Protein AF-B1KKD1-F1 (afdb_monomer)

Organism: Shewanella woodyi (strain ATCC 51908 / MS32) (NCBI:txid392500)

Mean predicted aligned error: 11.58 Å

Foldseek 3Di:
DPPPVVVVVVVVVVVVVVVVVVVVPPPDPAWDDDQDLVPDFYKFWDADPLQKMKMKGKGAQPADPVRRVVSRVVVVCVFAVPDKDWPDKDKDWDKDWDWDDDPNDTDIDIGIIIMIITMIHHPVGTDPPVPPDRSHPPHPVVVVVVVVCCVPRPVSD

Structure (mmCIF, N/CA/C/O backbone):
data_AF-B1KKD1-F1
#
_entry.id   AF-B1KKD1-F1
#
loop_
_atom_site.group_PDB
_atom_site.id
_atom_site.type_symbol
_atom_site.label_atom_id
_atom_site.label_alt_id
_atom_site.label_comp_id
_atom_site.label_asym_id
_atom_site.label_entity_id
_atom_site.label_seq_id
_atom_site.pdbx_PDB_ins_code
_atom_site.Cartn_x
_atom_site.Cartn_y
_atom_site.Cartn_z
_atom_site.occupancy
_atom_site.B_iso_or_equiv
_atom_site.auth_seq_id
_atom_site.auth_comp_id
_atom_site.auth_asym_id
_atom_site.auth_atom_id
_atom_site.pdbx_PDB_model_num
ATOM 1 N N . MET A 1 1 ? 47.944 38.192 24.078 1.00 50.44 1 MET A N 1
ATOM 2 C CA . MET A 1 1 ? 47.385 36.818 24.097 1.00 50.44 1 MET A CA 1
ATOM 3 C C . MET A 1 1 ? 45.976 36.787 23.478 1.00 50.44 1 MET A C 1
ATOM 5 O O . MET A 1 1 ? 45.003 36.600 24.189 1.00 50.44 1 MET A O 1
ATOM 9 N N . LEU A 1 2 ? 45.837 36.995 22.160 1.00 49.97 2 LEU A N 1
ATOM 10 C CA . LEU A 1 2 ? 44.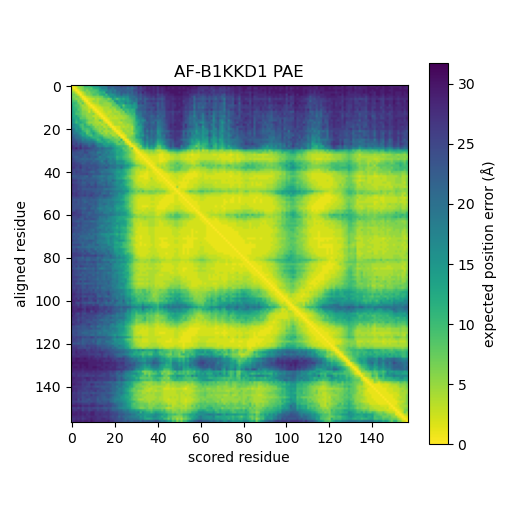526 37.006 21.466 1.00 49.97 2 LEU A CA 1
ATOM 11 C C . LEU A 1 2 ? 44.447 36.047 20.258 1.00 49.97 2 LEU A C 1
ATOM 13 O O . LEU A 1 2 ? 43.368 35.818 19.724 1.00 49.97 2 LEU A O 1
ATOM 17 N N . GLY A 1 3 ? 45.563 35.432 19.850 1.00 48.00 3 GLY A N 1
ATOM 18 C CA . GLY A 1 3 ? 45.624 34.571 18.660 1.00 48.00 3 GLY A CA 1
ATOM 19 C C . GLY A 1 3 ? 45.178 33.117 18.862 1.00 48.00 3 GLY A C 1
ATOM 20 O O . GLY A 1 3 ? 44.937 32.419 17.881 1.00 48.00 3 GLY A O 1
ATOM 21 N N . PHE A 1 4 ? 45.049 32.645 20.108 1.00 47.78 4 PHE A N 1
ATOM 22 C CA . PHE A 1 4 ? 44.758 31.231 20.390 1.00 47.78 4 PHE A CA 1
ATOM 23 C C . PHE A 1 4 ? 43.263 30.884 20.234 1.00 47.78 4 PHE A C 1
ATOM 25 O O . PHE A 1 4 ? 42.931 29.848 19.663 1.00 47.78 4 PHE A O 1
ATOM 32 N N . LYS A 1 5 ? 42.347 31.799 20.600 1.00 56.19 5 LYS A N 1
ATOM 33 C CA . LYS A 1 5 ? 40.885 31.577 20.514 1.00 56.19 5 LYS A CA 1
ATOM 34 C C . LYS A 1 5 ? 40.347 31.450 19.082 1.00 56.19 5 LYS A C 1
ATOM 36 O O . LYS A 1 5 ? 39.358 30.761 18.848 1.00 56.19 5 LYS A O 1
ATOM 41 N N . ALA A 1 6 ? 40.987 32.095 18.106 1.00 55.31 6 ALA A N 1
ATOM 42 C CA . ALA A 1 6 ? 40.489 32.132 16.728 1.00 55.31 6 ALA A CA 1
ATOM 43 C C . ALA A 1 6 ? 40.708 30.816 15.958 1.00 55.31 6 ALA A C 1
ATOM 45 O O . ALA A 1 6 ? 40.006 30.554 14.980 1.00 55.31 6 ALA A O 1
ATOM 46 N N . LYS A 1 7 ? 41.682 29.990 16.367 1.00 55.47 7 LYS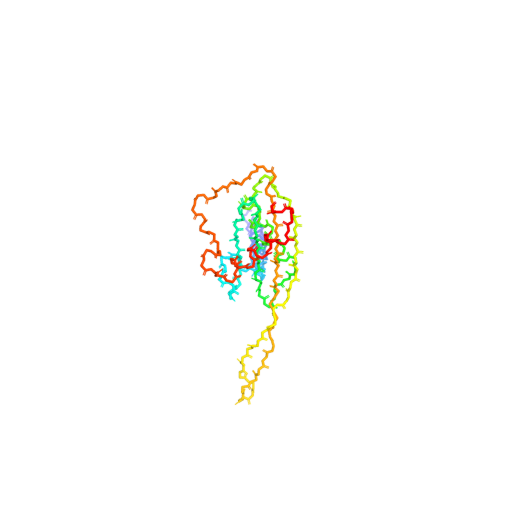 A N 1
ATOM 47 C CA . LYS A 1 7 ? 42.018 28.728 15.687 1.00 55.47 7 LYS A CA 1
ATOM 48 C C . LYS A 1 7 ? 41.102 27.581 16.130 1.00 55.47 7 LYS A C 1
ATOM 50 O O . LYS A 1 7 ? 40.698 26.775 15.294 1.00 55.47 7 LYS A O 1
ATOM 55 N N . GLU A 1 8 ? 40.721 27.554 17.408 1.00 57.59 8 GLU A N 1
ATOM 56 C CA . GLU A 1 8 ? 39.737 26.603 17.947 1.00 57.59 8 GLU A CA 1
ATOM 57 C C . GLU A 1 8 ? 38.322 26.874 17.433 1.00 57.59 8 GLU A C 1
ATOM 59 O O . GLU A 1 8 ? 37.655 25.940 16.991 1.00 57.59 8 GLU A O 1
ATOM 64 N N . MET A 1 9 ? 37.893 28.141 17.365 1.00 57.19 9 MET A N 1
ATOM 65 C CA . MET A 1 9 ? 36.576 28.487 16.808 1.00 57.19 9 MET A CA 1
ATOM 66 C C . MET A 1 9 ? 36.426 28.066 15.339 1.00 57.19 9 MET A C 1
ATOM 68 O O . MET A 1 9 ? 35.380 27.550 14.955 1.00 57.19 9 MET A O 1
ATOM 72 N N . ARG A 1 10 ? 37.479 28.198 14.519 1.00 58.75 10 ARG A N 1
ATOM 73 C CA . ARG A 1 10 ? 37.448 27.733 13.120 1.00 58.75 10 ARG A CA 1
ATOM 74 C C . ARG A 1 10 ? 37.347 26.215 13.007 1.00 58.75 10 ARG A C 1
ATOM 76 O O . ARG A 1 10 ? 36.666 25.740 12.107 1.00 58.75 10 ARG A O 1
ATOM 83 N N . ARG A 1 11 ? 37.985 25.453 13.907 1.00 60.88 11 ARG A N 1
ATOM 84 C CA . ARG A 1 11 ? 37.844 23.987 13.946 1.00 60.88 11 ARG A CA 1
ATOM 85 C C . ARG A 1 11 ? 36.429 23.572 14.336 1.00 60.88 11 ARG A C 1
ATOM 87 O O . ARG A 1 11 ? 35.889 22.677 13.696 1.00 60.88 11 ARG A O 1
ATOM 94 N N . LEU A 1 12 ? 35.824 24.245 15.317 1.00 58.59 12 LEU A N 1
ATOM 95 C CA . LEU A 1 12 ? 34.454 23.957 15.745 1.00 58.59 12 LEU A CA 1
ATOM 96 C C . LEU A 1 12 ? 33.451 24.217 14.613 1.00 58.59 12 LEU A C 1
ATOM 98 O O . LEU A 1 12 ? 32.661 23.337 14.288 1.00 58.59 12 LEU A O 1
ATOM 102 N N . PHE A 1 13 ? 33.552 25.374 13.948 1.00 59.81 13 PHE A N 1
ATOM 103 C CA . PHE A 1 13 ? 32.726 25.683 12.778 1.00 59.81 13 PHE A CA 1
ATOM 104 C C . PHE A 1 13 ? 32.919 24.649 11.666 1.00 59.81 13 PHE A C 1
ATOM 106 O O . PHE A 1 13 ? 31.942 24.142 11.140 1.00 59.81 13 PHE A O 1
ATOM 113 N N . TYR A 1 14 ? 34.156 24.259 11.347 1.00 63.59 14 TYR A N 1
ATOM 114 C CA . TYR A 1 14 ? 34.412 23.295 10.273 1.00 63.59 14 TYR A CA 1
ATOM 115 C C . TYR A 1 14 ? 33.843 21.897 10.566 1.00 63.59 14 TYR A C 1
ATOM 117 O O . TYR A 1 14 ? 33.350 21.233 9.656 1.00 63.59 14 TYR A O 1
ATOM 125 N N . VAL A 1 15 ? 33.892 21.446 11.825 1.00 65.44 15 VAL A N 1
ATOM 126 C CA . VAL A 1 15 ? 33.310 20.161 12.247 1.00 65.44 15 VAL A CA 1
ATOM 127 C C . VAL A 1 15 ? 31.783 20.216 12.206 1.00 65.44 15 VAL A C 1
ATOM 129 O O . VAL A 1 15 ? 31.167 19.312 11.648 1.00 65.44 15 VAL A O 1
ATOM 132 N N . VAL A 1 16 ? 31.177 21.294 12.712 1.00 69.88 16 VAL A N 1
ATOM 133 C CA . VAL A 1 16 ? 29.718 21.490 12.694 1.00 69.88 16 VAL A CA 1
ATOM 134 C C . VAL A 1 16 ? 29.196 21.592 11.258 1.00 69.88 16 VAL A C 1
ATOM 136 O O . VAL A 1 16 ? 28.225 20.922 10.913 1.00 69.88 16 VAL A O 1
ATOM 139 N N . THR A 1 17 ? 29.879 22.336 10.382 1.00 63.94 17 THR A N 1
ATOM 140 C CA . THR A 1 17 ? 29.498 22.458 8.967 1.00 63.94 17 THR A CA 1
ATOM 141 C C . THR A 1 17 ? 29.645 21.129 8.221 1.00 63.94 17 THR A C 1
ATOM 143 O O . THR A 1 17 ? 28.795 20.803 7.397 1.00 63.94 17 THR A O 1
ATOM 146 N N . LYS A 1 18 ? 30.671 20.316 8.521 1.00 67.00 18 LYS A N 1
ATOM 147 C CA . LYS A 1 18 ? 30.814 18.974 7.926 1.00 67.00 18 LYS A CA 1
ATOM 148 C C . LYS A 1 18 ? 29.751 17.986 8.413 1.00 67.00 18 LYS A C 1
ATOM 150 O O . LYS A 1 18 ? 29.265 17.203 7.603 1.00 67.00 18 LYS A O 1
ATOM 155 N N . LEU A 1 19 ? 29.364 18.040 9.689 1.00 63.28 19 LEU A N 1
ATOM 156 C CA . LEU A 1 19 ? 28.270 17.225 10.231 1.00 63.28 19 LEU A CA 1
ATOM 157 C C . LEU A 1 19 ? 26.919 17.598 9.604 1.00 63.28 19 LEU A C 1
ATOM 159 O O . LEU A 1 19 ? 26.159 16.713 9.219 1.00 63.28 19 LEU A O 1
ATOM 163 N N . ALA A 1 20 ? 26.654 18.895 9.430 1.00 63.31 20 ALA A N 1
ATOM 164 C CA . ALA A 1 20 ? 25.440 19.378 8.775 1.00 63.31 20 ALA A CA 1
ATOM 165 C C . ALA A 1 20 ? 25.363 18.956 7.294 1.00 63.31 20 ALA A C 1
ATOM 167 O O . ALA A 1 20 ? 24.300 18.560 6.819 1.00 63.31 20 ALA A O 1
ATOM 168 N N . LEU A 1 21 ? 26.492 18.974 6.573 1.00 62.91 21 LEU A N 1
ATOM 169 C CA . LEU A 1 21 ? 26.549 18.555 5.168 1.00 62.91 21 LEU A CA 1
ATOM 170 C C . LEU A 1 21 ? 26.324 17.041 4.993 1.00 62.91 21 LEU A C 1
ATOM 172 O O . LEU A 1 21 ? 25.716 16.622 4.014 1.00 62.91 21 LEU A O 1
ATOM 176 N N . PHE A 1 22 ? 26.787 16.220 5.943 1.00 62.53 22 PHE A N 1
ATOM 177 C CA . PHE A 1 22 ? 26.606 14.764 5.905 1.00 62.53 22 PHE A CA 1
ATOM 178 C C . PHE A 1 22 ? 25.154 14.352 6.203 1.00 62.53 22 PHE A C 1
ATOM 180 O O . PHE A 1 22 ? 24.640 13.420 5.591 1.00 62.53 22 PHE A O 1
ATOM 187 N N . ALA A 1 23 ? 24.462 15.089 7.080 1.00 61.38 23 ALA A N 1
ATOM 188 C CA . ALA A 1 23 ? 23.043 14.872 7.368 1.00 61.38 23 ALA A CA 1
ATOM 189 C C . ALA A 1 23 ? 22.128 15.229 6.179 1.00 61.38 23 ALA A C 1
ATOM 191 O O . ALA A 1 23 ? 21.098 14.590 5.979 1.00 61.38 23 ALA A O 1
ATOM 192 N N . ALA A 1 24 ? 22.518 16.206 5.352 1.00 60.50 24 ALA A N 1
ATOM 193 C CA . ALA A 1 24 ? 21.747 16.631 4.181 1.00 60.50 24 ALA A CA 1
ATOM 194 C C . ALA A 1 24 ? 21.802 15.645 2.993 1.00 60.50 24 ALA A C 1
ATOM 196 O O . ALA A 1 24 ? 20.981 15.739 2.085 1.00 60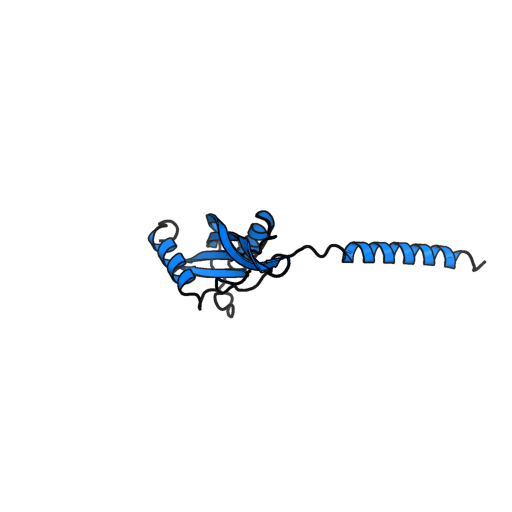.50 24 ALA A O 1
ATOM 197 N N . LEU A 1 25 ? 22.744 14.693 2.992 1.00 57.38 25 LEU A N 1
ATOM 198 C CA . LEU A 1 25 ? 22.923 13.704 1.919 1.00 57.38 25 LEU A CA 1
ATOM 199 C C . LEU A 1 25 ? 22.134 12.399 2.143 1.00 57.38 25 LEU A C 1
ATOM 201 O O . LEU A 1 25 ? 22.224 11.482 1.331 1.00 57.38 25 LEU A O 1
ATOM 205 N N . LEU A 1 26 ? 21.339 12.313 3.215 1.00 54.06 26 LEU A N 1
ATOM 206 C CA . LEU A 1 26 ? 20.471 11.169 3.526 1.00 54.06 26 LEU A CA 1
ATOM 207 C C . LEU A 1 26 ? 19.058 11.304 2.932 1.00 54.06 26 LEU A C 1
ATOM 209 O O . LEU A 1 26 ? 18.102 10.743 3.468 1.00 54.06 26 LEU A O 1
ATOM 213 N N . THR A 1 27 ? 18.886 12.040 1.831 1.00 56.38 27 THR A N 1
ATOM 214 C CA . THR A 1 27 ? 17.603 12.078 1.122 1.00 56.38 27 THR A CA 1
ATOM 215 C C . THR A 1 27 ? 17.374 10.732 0.429 1.00 56.38 27 THR A C 1
ATOM 217 O O . THR A 1 27 ? 17.814 10.477 -0.690 1.00 56.38 27 THR A O 1
ATOM 220 N N . GLY A 1 28 ? 16.728 9.817 1.155 1.00 55.44 28 GLY A N 1
ATOM 221 C CA . GLY A 1 28 ? 16.361 8.494 0.664 1.00 55.44 28 GLY A CA 1
ATOM 222 C C . GLY A 1 28 ? 15.510 8.583 -0.602 1.00 55.44 28 GLY A C 1
ATOM 223 O O . GLY A 1 28 ? 14.706 9.502 -0.756 1.00 55.44 28 GLY A O 1
ATOM 224 N N . CYS A 1 29 ? 15.679 7.614 -1.506 1.00 59.97 29 CYS A N 1
ATOM 225 C CA . CYS A 1 29 ? 14.729 7.359 -2.589 1.00 59.97 29 CYS A CA 1
ATOM 226 C C . CYS A 1 29 ? 13.360 7.069 -1.960 1.00 59.97 29 CYS A C 1
ATOM 228 O O . CYS A 1 29 ? 13.087 5.935 -1.569 1.00 59.97 29 CYS A O 1
ATOM 230 N N . SER A 1 30 ? 12.539 8.102 -1.780 1.00 64.69 30 SER A N 1
ATOM 231 C CA . SER A 1 30 ? 11.258 7.969 -1.103 1.00 64.69 30 SER A CA 1
ATOM 232 C C . SER A 1 30 ? 10.213 7.420 -2.064 1.00 64.69 30 SER A C 1
ATOM 234 O O . SER A 1 30 ? 10.178 7.734 -3.255 1.00 64.69 30 SER A O 1
ATOM 236 N N . VAL A 1 31 ? 9.355 6.559 -1.531 1.00 79.25 31 VAL A N 1
ATOM 237 C CA . VAL A 1 31 ? 8.124 6.163 -2.203 1.00 79.25 31 VAL A CA 1
ATOM 238 C C . VAL A 1 31 ? 7.165 7.354 -2.108 1.00 79.25 31 VAL A C 1
ATOM 240 O O . VAL A 1 31 ? 6.998 7.924 -1.029 1.00 79.25 31 VAL A O 1
ATOM 243 N N . ALA A 1 32 ? 6.571 7.772 -3.227 1.00 85.12 32 ALA A N 1
ATOM 244 C CA . ALA A 1 32 ? 5.747 8.978 -3.271 1.00 85.12 32 ALA A CA 1
ATOM 245 C C . ALA A 1 32 ? 4.463 8.809 -2.451 1.00 85.12 32 ALA A C 1
ATOM 247 O O . ALA A 1 32 ? 3.584 8.043 -2.845 1.00 85.12 32 ALA A O 1
ATOM 248 N N . TYR A 1 33 ? 4.349 9.528 -1.332 1.00 89.44 33 TYR A N 1
ATOM 249 C CA . TYR A 1 33 ? 3.172 9.506 -0.463 1.00 89.44 33 TYR A CA 1
ATOM 250 C C . TYR A 1 33 ? 2.093 10.462 -0.980 1.00 89.44 33 TYR A C 1
ATOM 252 O O . TYR A 1 33 ? 2.044 11.632 -0.605 1.00 89.44 33 TYR A O 1
ATOM 260 N N . GLN A 1 34 ? 1.251 9.970 -1.886 1.00 89.50 34 GLN A N 1
ATOM 261 C CA . GLN A 1 34 ? 0.201 10.752 -2.542 1.00 89.50 34 GLN A CA 1
ATOM 262 C C . GLN A 1 34 ? -1.000 9.866 -2.910 1.00 89.50 34 GLN A C 1
ATOM 264 O O . GLN A 1 34 ? -0.818 8.657 -3.063 1.00 89.50 34 GLN A O 1
ATOM 269 N N . PRO A 1 35 ? -2.202 10.436 -3.105 1.00 89.00 35 PRO A N 1
ATOM 270 C CA . PRO A 1 35 ? -3.324 9.715 -3.697 1.00 89.00 35 PRO A CA 1
ATOM 271 C C . PRO A 1 35 ? -2.984 9.190 -5.099 1.00 89.00 35 PRO A C 1
ATOM 273 O O . PRO A 1 35 ? -2.392 9.899 -5.917 1.00 89.00 35 PRO A O 1
ATOM 276 N N . SER A 1 36 ? -3.392 7.960 -5.392 1.00 86.19 36 SER A N 1
ATOM 277 C CA . SER A 1 36 ? -3.259 7.323 -6.699 1.00 86.19 36 SER A CA 1
ATOM 278 C C . SER A 1 36 ? -4.618 7.155 -7.376 1.00 86.19 36 SER A C 1
ATOM 280 O O . SER A 1 36 ? -5.642 6.937 -6.741 1.00 86.19 36 SER A O 1
ATOM 282 N N . ASN A 1 37 ? -4.612 7.193 -8.704 1.00 78.06 37 ASN A N 1
ATOM 283 C CA . ASN A 1 37 ? -5.750 6.845 -9.554 1.00 78.06 37 ASN A CA 1
ATOM 284 C C . ASN A 1 37 ? -5.621 5.434 -10.167 1.00 78.06 37 ASN A C 1
ATOM 286 O O . ASN A 1 37 ? -6.116 5.189 -11.266 1.00 78.06 37 ASN A O 1
ATOM 290 N N . GLY A 1 38 ? -4.824 4.559 -9.547 1.00 70.31 38 GLY A N 1
ATOM 291 C CA . GLY A 1 38 ? -4.615 3.172 -9.970 1.00 70.31 38 GLY A CA 1
ATOM 292 C C . GLY A 1 38 ? -3.590 3.012 -11.097 1.00 70.31 38 GLY A C 1
ATOM 293 O O . GLY A 1 38 ? -3.165 1.893 -11.402 1.00 70.31 38 GLY A O 1
ATOM 294 N N . VAL A 1 39 ? -3.153 4.118 -11.708 1.00 74.44 39 VAL A N 1
ATOM 295 C CA . VAL A 1 39 ? -2.103 4.146 -12.742 1.00 74.44 39 VAL A CA 1
ATOM 296 C C . VAL A 1 39 ? -0.806 4.736 -12.197 1.00 74.44 39 VAL A C 1
ATOM 298 O O . VAL A 1 39 ? 0.273 4.241 -12.516 1.00 74.44 39 VAL A O 1
ATOM 301 N N . LYS A 1 40 ? -0.899 5.788 -11.379 1.00 83.94 40 LYS A N 1
ATOM 302 C CA . LYS A 1 40 ? 0.264 6.445 -10.769 1.00 83.94 40 LYS A CA 1
ATOM 303 C C . LYS A 1 40 ? 0.668 5.770 -9.457 1.00 83.94 40 LYS A C 1
ATOM 305 O O . LYS A 1 40 ? -0.144 5.111 -8.813 1.00 83.94 40 LYS A O 1
ATOM 310 N N . GLU A 1 41 ? 1.919 5.958 -9.053 1.00 89.00 41 GLU A N 1
ATOM 311 C CA . GLU A 1 41 ? 2.375 5.580 -7.712 1.00 89.00 41 GLU A CA 1
ATOM 312 C C . GLU A 1 41 ? 1.613 6.366 -6.633 1.00 89.00 41 GLU A C 1
ATOM 314 O O . GLU A 1 41 ? 1.298 7.545 -6.828 1.00 89.00 41 GLU A O 1
ATOM 319 N N . GLY A 1 42 ? 1.312 5.715 -5.511 1.00 91.19 42 GLY A N 1
ATOM 320 C CA . GLY A 1 42 ? 0.548 6.298 -4.410 1.00 91.19 42 GLY A CA 1
ATOM 321 C C . GLY A 1 42 ? -0.465 5.337 -3.788 1.00 91.19 42 GLY A C 1
ATOM 322 O O . GLY A 1 42 ? -0.501 4.152 -4.124 1.00 91.19 42 GLY A O 1
ATOM 323 N N . TYR A 1 43 ? -1.300 5.859 -2.891 1.00 91.94 43 TYR A N 1
ATOM 324 C CA . TYR A 1 43 ? -2.307 5.093 -2.158 1.00 91.94 43 TYR A CA 1
ATOM 325 C C . TYR A 1 43 ? -3.723 5.259 -2.721 1.00 91.94 43 TYR A C 1
ATOM 327 O O . TYR A 1 43 ? -4.082 6.304 -3.259 1.00 91.94 43 TYR A O 1
ATOM 335 N N . GLN A 1 44 ? -4.539 4.226 -2.546 1.00 91.94 44 GLN A N 1
ATOM 336 C CA . GLN A 1 44 ? -5.974 4.201 -2.810 1.00 91.94 44 GLN A CA 1
ATOM 337 C C . GLN A 1 44 ? -6.667 3.574 -1.615 1.00 91.94 44 GLN A C 1
ATOM 339 O O . GLN A 1 44 ? -6.282 2.484 -1.201 1.00 91.94 44 GLN A O 1
ATOM 344 N N . ASP A 1 45 ? -7.680 4.236 -1.074 1.00 91.75 45 ASP A N 1
ATOM 345 C CA . ASP A 1 45 ? -8.451 3.729 0.051 1.00 91.75 45 ASP A CA 1
ATOM 346 C C . ASP A 1 45 ? -9.951 3.887 -0.154 1.00 91.75 45 ASP A C 1
ATOM 348 O O . ASP A 1 45 ? -10.411 4.821 -0.811 1.00 91.75 45 ASP A O 1
ATOM 352 N N . PHE A 1 46 ? -10.713 2.943 0.392 1.00 88.75 46 PHE A N 1
ATOM 353 C CA . PHE A 1 46 ? -12.169 2.939 0.346 1.00 88.75 46 PHE A CA 1
ATOM 354 C C . PHE A 1 46 ? -12.735 2.311 1.618 1.00 88.75 46 PHE A C 1
ATOM 356 O O . PHE A 1 46 ? -12.287 1.245 2.048 1.00 88.75 46 PHE A O 1
ATOM 363 N N . MET A 1 47 ? -13.730 2.969 2.212 1.00 87.56 47 MET A N 1
ATOM 364 C CA . MET A 1 47 ? -14.450 2.440 3.368 1.00 87.56 47 MET A CA 1
ATOM 365 C C . MET A 1 47 ? -15.586 1.532 2.901 1.00 87.56 47 MET A C 1
ATOM 367 O O . MET A 1 47 ? -16.446 1.947 2.127 1.00 87.56 47 MET A O 1
ATOM 371 N N . LEU A 1 48 ? -15.600 0.301 3.400 1.00 85.62 48 LEU A N 1
ATOM 372 C CA . LEU A 1 48 ? -16.675 -0.653 3.172 1.00 85.62 48 LEU A CA 1
ATOM 373 C C . LEU A 1 48 ? -17.862 -0.375 4.109 1.00 85.62 48 LEU A C 1
ATOM 375 O O . LEU A 1 48 ? -17.656 0.113 5.224 1.00 85.62 48 LEU A O 1
ATOM 379 N N . PRO A 1 49 ? -19.095 -0.759 3.725 1.00 81.44 49 PRO A N 1
ATOM 380 C CA . PRO A 1 49 ? -20.284 -0.587 4.568 1.00 81.44 49 PRO A CA 1
ATOM 381 C C . PRO A 1 49 ? -20.183 -1.231 5.961 1.00 81.44 49 PRO A C 1
ATOM 383 O O . PRO A 1 49 ? -20.814 -0.769 6.904 1.00 81.44 49 PRO A O 1
ATOM 386 N N . SER A 1 50 ? -19.373 -2.280 6.106 1.00 81.50 50 SER A N 1
ATOM 387 C CA . SER A 1 50 ? -19.114 -2.985 7.368 1.00 81.50 50 SER A CA 1
ATOM 388 C C . SER A 1 50 ? -18.181 -2.248 8.338 1.00 81.50 50 SER A C 1
ATOM 390 O O . SER A 1 50 ? -17.952 -2.718 9.454 1.00 81.50 50 SER A O 1
ATOM 392 N N . GLY A 1 51 ? -17.599 -1.120 7.919 1.00 83.69 51 GLY A N 1
ATOM 393 C CA . GLY A 1 51 ? -16.597 -0.377 8.684 1.00 83.69 51 GLY A CA 1
ATOM 394 C C . GLY A 1 51 ? -15.162 -0.895 8.527 1.00 83.69 51 GLY A C 1
ATOM 395 O O . GLY A 1 51 ? -14.259 -0.396 9.197 1.00 83.69 51 GLY A O 1
ATOM 396 N N . CYS A 1 52 ? -14.921 -1.877 7.654 1.00 89.75 52 CYS A N 1
ATOM 397 C CA . CYS A 1 52 ? -13.569 -2.199 7.198 1.00 89.75 52 CYS A CA 1
ATOM 398 C C . CYS A 1 52 ? -13.086 -1.191 6.150 1.00 89.75 52 CYS A C 1
ATOM 400 O O . CYS A 1 52 ? -13.880 -0.613 5.410 1.00 89.75 52 CYS A O 1
ATOM 402 N N . ILE A 1 53 ? -11.772 -1.022 6.041 1.00 91.00 53 ILE A N 1
ATOM 403 C CA . ILE A 1 53 ? -11.147 -0.137 5.059 1.00 91.00 53 ILE A CA 1
ATOM 404 C C . ILE A 1 53 ? -10.250 -0.973 4.157 1.00 91.00 53 ILE A C 1
ATOM 406 O O . ILE A 1 53 ? -9.384 -1.712 4.629 1.00 91.00 53 ILE A O 1
ATOM 410 N N . VAL A 1 54 ? -10.466 -0.852 2.850 1.00 92.19 54 VAL A N 1
ATOM 411 C CA . VAL A 1 54 ? -9.582 -1.408 1.825 1.00 92.19 54 VAL A CA 1
ATOM 412 C C . VAL A 1 54 ? -8.551 -0.347 1.488 1.00 92.19 54 VAL A C 1
ATOM 414 O O . VAL A 1 54 ? -8.919 0.782 1.180 1.00 92.19 54 VAL A O 1
ATOM 417 N N . LEU A 1 55 ? -7.271 -0.704 1.525 1.00 93.12 55 LEU A N 1
ATOM 418 C CA . LEU A 1 55 ? -6.159 0.187 1.210 1.00 93.12 55 LEU A CA 1
ATOM 419 C C . LEU A 1 55 ? -5.164 -0.527 0.305 1.00 93.12 55 LEU A C 1
ATOM 421 O O . LEU A 1 55 ? -4.649 -1.594 0.636 1.00 93.12 55 LEU A O 1
ATOM 425 N N . THR A 1 56 ? -4.853 0.094 -0.824 1.00 92.56 56 THR A N 1
ATOM 426 C CA . THR A 1 56 ? -3.806 -0.349 -1.741 1.00 92.56 56 THR A CA 1
ATOM 427 C C . THR A 1 56 ? -2.770 0.736 -1.928 1.00 92.56 56 THR A C 1
ATOM 429 O O . THR A 1 56 ? -3.091 1.918 -1.972 1.00 92.56 56 THR A O 1
ATOM 432 N N . TYR A 1 57 ? -1.518 0.323 -2.063 1.00 92.56 57 TYR A N 1
ATOM 433 C CA . TYR A 1 57 ? -0.401 1.188 -2.369 1.00 92.56 57 TYR A CA 1
ATOM 434 C C . TYR A 1 57 ? 0.336 0.679 -3.604 1.00 92.56 57 TYR A C 1
ATOM 436 O O . TYR A 1 57 ? 0.798 -0.462 -3.634 1.00 92.56 57 TYR A O 1
ATOM 444 N N . VAL A 1 58 ? 0.477 1.539 -4.610 1.00 91.25 58 VAL A N 1
ATOM 445 C CA . VAL A 1 58 ? 1.247 1.286 -5.830 1.00 91.25 58 VAL A CA 1
ATOM 446 C C . VAL A 1 58 ? 2.607 1.962 -5.684 1.00 91.25 58 VAL A C 1
ATOM 448 O O . VAL A 1 58 ? 2.688 3.184 -5.571 1.00 91.25 58 VAL A O 1
ATOM 451 N N . GLY A 1 59 ? 3.681 1.175 -5.647 1.00 89.81 59 GLY A N 1
ATOM 452 C CA . GLY A 1 59 ? 5.046 1.698 -5.602 1.00 89.81 59 GLY A CA 1
ATOM 453 C C . GLY A 1 59 ? 5.563 2.117 -6.981 1.00 89.81 59 GLY A C 1
ATOM 454 O O . GLY A 1 59 ? 4.840 2.106 -7.974 1.00 89.81 59 GLY A O 1
ATOM 455 N N . ASN A 1 60 ? 6.855 2.423 -7.056 1.00 86.56 60 ASN A N 1
ATOM 456 C CA . ASN A 1 60 ? 7.594 2.512 -8.319 1.00 86.56 60 ASN A CA 1
ATOM 457 C C . ASN A 1 60 ? 8.534 1.317 -8.490 1.00 86.56 60 ASN A C 1
ATOM 459 O O . ASN A 1 60 ? 8.709 0.512 -7.578 1.00 86.56 60 ASN A O 1
ATOM 463 N N . GLY A 1 61 ? 9.190 1.222 -9.650 1.00 81.62 61 GLY A N 1
ATOM 464 C CA . GLY A 1 61 ? 10.118 0.127 -9.965 1.00 81.62 61 GLY A CA 1
ATOM 465 C C . GLY A 1 61 ? 11.368 0.035 -9.076 1.00 81.62 61 GLY A C 1
ATOM 466 O O . GLY A 1 61 ? 12.188 -0.850 -9.291 1.00 81.62 61 GLY A O 1
ATOM 467 N N . ARG A 1 62 ? 11.545 0.937 -8.100 1.00 83.06 62 ARG A N 1
ATOM 468 C CA . ARG A 1 62 ? 12.635 0.912 -7.108 1.00 83.06 62 ARG A CA 1
ATOM 469 C C . ARG A 1 62 ? 12.140 0.707 -5.677 1.00 83.06 62 ARG A C 1
ATOM 471 O O . ARG A 1 62 ? 12.956 0.606 -4.764 1.00 83.06 62 ARG A O 1
ATOM 478 N N . ALA A 1 63 ? 10.829 0.685 -5.465 1.00 85.94 63 ALA A N 1
ATOM 479 C CA . ALA A 1 63 ? 10.254 0.622 -4.137 1.00 85.94 63 ALA A CA 1
ATOM 480 C C . ALA A 1 63 ? 10.447 -0.780 -3.535 1.00 85.94 63 ALA A C 1
ATOM 482 O O . ALA A 1 63 ? 10.189 -1.796 -4.181 1.00 85.94 63 ALA A O 1
ATOM 483 N N . THR A 1 64 ? 10.919 -0.841 -2.291 1.00 88.25 64 THR A N 1
ATOM 484 C CA . THR A 1 64 ? 11.121 -2.104 -1.572 1.00 88.25 64 THR A CA 1
ATOM 485 C C . THR A 1 64 ? 9.845 -2.524 -0.848 1.00 88.25 64 THR A C 1
ATOM 487 O O . THR A 1 64 ? 9.017 -1.690 -0.486 1.00 88.25 64 THR A O 1
ATOM 490 N N . ALA A 1 65 ? 9.700 -3.819 -0.560 1.00 87.50 65 ALA A N 1
ATOM 491 C CA . ALA A 1 65 ? 8.548 -4.321 0.192 1.00 87.50 65 ALA A CA 1
ATOM 492 C C . ALA A 1 65 ? 8.397 -3.656 1.575 1.00 87.50 65 ALA A C 1
ATOM 494 O O . ALA A 1 65 ? 7.276 -3.404 2.009 1.00 87.50 65 ALA A O 1
ATOM 495 N N . SER A 1 66 ? 9.512 -3.347 2.248 1.00 90.31 66 SER A N 1
ATOM 496 C CA . SER A 1 66 ? 9.500 -2.632 3.529 1.00 90.31 66 SER A CA 1
ATOM 497 C C . SER A 1 66 ? 9.015 -1.194 3.375 1.00 90.31 66 SER A C 1
ATOM 499 O O . SER A 1 66 ? 8.183 -0.757 4.163 1.00 90.31 66 SER A O 1
ATOM 501 N N . ALA A 1 67 ? 9.464 -0.488 2.333 1.00 90.06 67 ALA A N 1
ATOM 502 C CA . ALA A 1 67 ? 9.037 0.880 2.077 1.00 90.06 67 ALA A CA 1
ATOM 503 C C . ALA A 1 67 ? 7.541 0.949 1.746 1.00 90.06 67 ALA A C 1
ATOM 505 O O . ALA A 1 67 ? 6.856 1.824 2.264 1.00 90.06 67 ALA A O 1
ATOM 506 N N . LEU A 1 68 ? 7.015 0.003 0.949 1.00 91.44 68 LEU A N 1
ATOM 507 C CA . LEU A 1 68 ? 5.570 -0.106 0.696 1.00 91.44 68 LEU A CA 1
ATOM 508 C C . LEU A 1 68 ? 4.788 -0.375 1.984 1.00 91.44 68 LEU A C 1
ATOM 510 O O . LEU A 1 68 ? 3.730 0.210 2.192 1.00 91.44 68 LEU A O 1
ATOM 514 N N . GLN A 1 69 ? 5.295 -1.262 2.840 1.00 94.12 69 GLN A N 1
ATOM 515 C CA . GLN A 1 69 ? 4.641 -1.574 4.104 1.00 94.12 69 GLN A CA 1
ATOM 516 C C . GLN A 1 69 ? 4.601 -0.363 5.037 1.00 94.12 69 GLN A C 1
ATOM 518 O O . GLN A 1 69 ? 3.569 -0.121 5.652 1.00 94.12 69 GLN A O 1
ATOM 523 N N . GLU A 1 70 ? 5.676 0.417 5.108 1.00 93.31 70 GLU A N 1
ATOM 524 C CA . GLU A 1 70 ? 5.745 1.622 5.937 1.00 93.31 70 GLU A CA 1
ATOM 525 C C . GLU A 1 70 ? 4.711 2.672 5.508 1.00 93.31 70 GLU A C 1
ATOM 527 O O . GLU A 1 70 ? 3.940 3.158 6.333 1.00 93.31 70 GLU A O 1
ATOM 532 N N . VAL A 1 71 ? 4.635 2.988 4.211 1.00 92.94 71 VAL A N 1
ATOM 533 C CA . VAL A 1 71 ? 3.661 3.968 3.698 1.00 92.94 71 VAL A CA 1
ATOM 534 C C . VAL A 1 71 ? 2.220 3.461 3.781 1.00 92.94 71 VAL A C 1
ATOM 536 O O . VAL A 1 71 ? 1.312 4.248 4.045 1.00 92.94 71 VAL A O 1
ATOM 539 N N . TRP A 1 72 ? 2.000 2.154 3.618 1.00 94.50 72 TRP A N 1
ATOM 540 C CA . TRP A 1 72 ? 0.689 1.535 3.819 1.00 94.50 72 TRP A CA 1
ATOM 541 C C . TRP A 1 72 ? 0.261 1.624 5.286 1.00 94.50 72 TRP A C 1
ATOM 543 O O . TRP A 1 72 ? -0.842 2.075 5.579 1.00 94.50 72 TRP A O 1
ATOM 553 N N . GLN A 1 73 ? 1.152 1.280 6.221 1.00 94.88 73 GLN A N 1
ATOM 554 C CA . GLN A 1 73 ? 0.881 1.375 7.657 1.00 94.88 73 GLN A CA 1
ATOM 555 C C . GLN A 1 73 ? 0.646 2.818 8.082 1.00 94.88 73 GLN A C 1
ATOM 557 O O . GLN A 1 73 ? -0.292 3.080 8.825 1.00 94.88 73 GLN A O 1
ATOM 562 N N . ARG A 1 74 ? 1.439 3.765 7.569 1.00 93.38 74 ARG A N 1
ATOM 563 C CA . ARG A 1 74 ? 1.226 5.194 7.805 1.00 93.38 74 ARG A CA 1
ATOM 564 C C . ARG A 1 74 ? -0.189 5.612 7.413 1.00 93.38 74 ARG A C 1
ATOM 566 O O . ARG A 1 74 ? -0.865 6.253 8.212 1.00 93.38 74 ARG A O 1
ATOM 573 N N . ARG A 1 75 ? -0.650 5.214 6.224 1.00 93.44 75 ARG A N 1
ATOM 574 C CA . ARG A 1 75 ? -2.000 5.550 5.763 1.00 93.44 75 ARG A CA 1
ATOM 575 C C . ARG A 1 75 ? -3.085 4.859 6.593 1.00 93.44 75 ARG A C 1
ATOM 577 O O . ARG A 1 75 ? -4.089 5.487 6.903 1.00 93.44 75 ARG A O 1
ATOM 584 N N . ALA A 1 76 ? -2.881 3.609 7.001 1.00 92.94 76 ALA A N 1
ATOM 585 C CA . ALA A 1 76 ? -3.803 2.913 7.900 1.00 92.94 76 ALA A CA 1
ATOM 586 C C . ALA A 1 76 ? -3.886 3.578 9.289 1.00 92.94 76 ALA A C 1
ATOM 588 O O . ALA A 1 76 ? -4.975 3.716 9.841 1.00 92.94 76 ALA A O 1
ATOM 589 N N . THR A 1 77 ? -2.766 4.069 9.826 1.00 92.69 77 THR A N 1
ATOM 590 C CA . THR A 1 77 ? -2.732 4.838 11.081 1.00 92.69 77 THR A CA 1
ATOM 591 C C . THR A 1 77 ? -3.445 6.181 10.954 1.00 92.69 77 THR A C 1
ATOM 593 O O . THR A 1 77 ? -4.082 6.611 11.907 1.00 92.69 77 THR A O 1
ATOM 596 N N . GLU A 1 78 ? -3.377 6.843 9.794 1.00 91.25 78 GLU A N 1
ATOM 597 C CA . GLU A 1 78 ? -4.156 8.067 9.556 1.00 91.25 78 GLU A CA 1
ATOM 598 C C . GLU A 1 78 ? -5.664 7.799 9.672 1.00 91.25 78 GLU A C 1
ATOM 600 O O . GLU A 1 78 ? -6.379 8.613 10.244 1.00 91.25 78 GLU A O 1
ATOM 605 N N . TRP A 1 79 ? -6.137 6.641 9.202 1.00 89.56 79 TRP A N 1
ATOM 606 C CA . TRP A 1 79 ? -7.527 6.210 9.386 1.00 89.56 79 TRP A CA 1
ATOM 607 C C . TRP A 1 79 ? -7.856 5.785 10.824 1.00 89.56 79 TRP A C 1
ATOM 609 O O . TRP A 1 79 ? -8.964 6.035 11.302 1.00 89.56 79 TRP A O 1
ATOM 619 N N . CYS A 1 80 ? -6.916 5.121 11.502 1.00 91.25 80 CYS A N 1
ATOM 620 C CA . CYS A 1 80 ? -7.105 4.563 12.839 1.00 91.25 80 CYS A CA 1
ATOM 621 C C . CYS A 1 80 ? -5.957 4.969 13.791 1.00 91.25 80 CYS A C 1
ATOM 623 O O . CYS A 1 80 ? -5.075 4.148 14.075 1.00 91.25 80 CYS A O 1
ATOM 625 N N . PRO A 1 81 ? -5.958 6.197 14.348 1.00 89.75 81 PRO A N 1
ATOM 626 C CA . PRO A 1 81 ? -4.876 6.673 15.221 1.00 89.75 81 PRO A CA 1
ATOM 627 C C . PRO A 1 81 ? -4.717 5.864 16.515 1.00 89.75 81 PRO A C 1
ATOM 629 O O . PRO A 1 81 ? -3.637 5.811 17.099 1.00 89.75 81 PRO A O 1
ATOM 632 N N . THR A 1 82 ? -5.797 5.219 16.963 1.00 90.31 82 THR A N 1
ATOM 633 C CA . THR A 1 82 ? -5.842 4.364 18.159 1.00 90.31 82 THR A CA 1
ATOM 634 C C . THR A 1 82 ? -5.359 2.934 17.907 1.00 90.31 82 THR A C 1
ATOM 636 O O . THR A 1 82 ? -5.242 2.158 18.854 1.00 90.31 82 THR A O 1
ATOM 639 N N . GLY A 1 83 ? -5.059 2.586 16.653 1.00 92.19 83 GLY A N 1
ATOM 640 C CA . GLY A 1 83 ? -4.659 1.248 16.232 1.00 92.19 83 GLY A CA 1
ATOM 641 C C . GLY A 1 83 ? -5.686 0.570 15.325 1.00 92.19 83 GLY A C 1
ATOM 642 O O . GLY A 1 83 ? -6.880 0.889 15.319 1.00 92.19 83 GLY A O 1
ATOM 643 N N . PHE A 1 84 ? -5.198 -0.388 14.541 1.00 93.75 84 PHE A N 1
ATOM 644 C CA . PHE A 1 84 ? -5.988 -1.162 13.593 1.00 93.75 84 PHE A CA 1
ATOM 645 C C . PHE A 1 84 ? -5.559 -2.627 13.576 1.00 93.75 84 PHE A C 1
ATOM 647 O O . PHE A 1 84 ? -4.381 -2.942 13.743 1.00 93.75 84 PHE A O 1
ATOM 654 N N . ASP A 1 85 ? -6.516 -3.501 13.283 1.00 94.31 85 ASP A N 1
ATOM 655 C CA . ASP A 1 85 ? -6.283 -4.913 13.015 1.00 94.31 85 ASP A CA 1
ATOM 656 C C . ASP A 1 85 ? -6.242 -5.151 11.507 1.00 94.31 85 ASP A C 1
ATOM 658 O O . ASP A 1 85 ? -7.145 -4.746 10.767 1.00 94.31 85 ASP A O 1
ATOM 662 N N . ILE A 1 86 ? -5.190 -5.823 11.038 1.00 93.69 86 ILE A N 1
ATOM 663 C CA . ILE A 1 86 ? -5.061 -6.218 9.634 1.00 93.69 86 ILE A CA 1
ATOM 664 C C . ILE A 1 86 ? -5.892 -7.483 9.421 1.00 93.69 86 ILE A C 1
ATOM 666 O O . ILE A 1 86 ? -5.565 -8.547 9.941 1.00 93.69 86 ILE A O 1
ATOM 670 N N . VAL A 1 87 ? -6.949 -7.366 8.623 1.00 91.75 87 VAL A N 1
ATOM 671 C CA . VAL A 1 87 ? -7.835 -8.479 8.263 1.00 91.75 87 VAL A CA 1
ATOM 672 C C . VAL A 1 87 ? -7.210 -9.321 7.155 1.00 91.75 87 VAL A C 1
ATOM 674 O O . VAL A 1 87 ? -7.228 -10.547 7.209 1.00 91.75 87 VAL A O 1
ATOM 677 N N . SER A 1 88 ? -6.646 -8.665 6.142 1.00 91.31 88 SER A N 1
ATOM 678 C CA . SER A 1 88 ? -5.909 -9.336 5.073 1.00 91.31 88 SER A CA 1
ATOM 679 C C . SER A 1 88 ? -4.839 -8.420 4.496 1.00 91.31 88 SER A C 1
ATOM 681 O O . SER A 1 88 ? -4.956 -7.195 4.540 1.00 91.31 88 SER A O 1
ATOM 683 N N . MET A 1 89 ? -3.785 -9.016 3.946 1.00 92.44 89 MET A N 1
ATOM 684 C CA . MET A 1 89 ? -2.746 -8.282 3.237 1.00 92.44 89 MET A CA 1
ATOM 685 C C . MET A 1 89 ? -2.157 -9.152 2.130 1.00 92.44 89 MET A C 1
ATOM 687 O O . MET A 1 89 ? -1.817 -10.311 2.355 1.00 92.44 89 MET A O 1
ATOM 691 N N . ASN A 1 90 ? -2.031 -8.580 0.939 1.00 92.44 90 ASN A N 1
ATOM 692 C CA . ASN A 1 90 ? -1.515 -9.225 -0.255 1.00 92.44 90 ASN A CA 1
ATOM 693 C C . ASN A 1 90 ? -0.445 -8.354 -0.920 1.00 92.44 90 ASN A C 1
ATOM 695 O O . ASN A 1 90 ? -0.583 -7.133 -1.029 1.00 92.44 90 ASN A O 1
ATOM 699 N N . ARG A 1 91 ? 0.619 -8.999 -1.396 1.00 93.00 91 ARG A N 1
ATOM 700 C CA . ARG A 1 91 ? 1.710 -8.367 -2.141 1.00 93.00 91 ARG A CA 1
ATOM 701 C C . ARG A 1 91 ? 1.668 -8.869 -3.570 1.00 93.00 91 ARG A C 1
ATOM 703 O O . ARG A 1 91 ? 1.608 -10.073 -3.786 1.00 93.00 91 ARG A O 1
ATOM 710 N N . ASP A 1 92 ? 1.743 -7.949 -4.516 1.00 90.81 92 ASP A N 1
ATOM 711 C CA . ASP A 1 92 ? 1.686 -8.259 -5.938 1.00 90.81 92 ASP A CA 1
ATOM 712 C C . ASP A 1 92 ? 2.740 -7.463 -6.720 1.00 90.81 92 ASP A C 1
ATOM 714 O O . ASP A 1 92 ? 3.276 -6.457 -6.241 1.00 90.81 92 ASP A O 1
ATOM 718 N N . ILE A 1 93 ? 3.056 -7.922 -7.928 1.00 89.88 93 ILE A N 1
ATOM 719 C CA . ILE A 1 93 ? 3.933 -7.238 -8.874 1.00 89.88 93 ILE A CA 1
ATOM 720 C C . ILE A 1 93 ? 3.164 -7.053 -10.178 1.00 89.88 93 ILE A C 1
ATOM 722 O O . ILE A 1 93 ? 2.916 -7.991 -10.932 1.00 89.88 93 ILE A O 1
ATOM 726 N N . ARG A 1 94 ? 2.841 -5.799 -10.496 1.00 87.31 94 ARG A N 1
ATOM 727 C CA . ARG A 1 94 ? 2.245 -5.444 -11.782 1.00 87.31 94 ARG A CA 1
ATOM 728 C C . ARG A 1 94 ? 3.328 -5.407 -12.846 1.00 87.31 94 ARG A C 1
ATOM 730 O O . ARG A 1 94 ? 4.250 -4.592 -12.786 1.00 87.31 94 ARG A O 1
ATOM 737 N N . HIS A 1 95 ? 3.189 -6.281 -13.831 1.00 87.81 95 HIS A N 1
ATOM 738 C CA . HIS A 1 95 ? 4.056 -6.313 -14.997 1.00 87.81 95 HIS A CA 1
ATOM 739 C C . HIS A 1 95 ? 3.523 -5.379 -16.084 1.00 87.81 95 HIS A C 1
ATOM 741 O O . HIS A 1 95 ? 2.332 -5.380 -16.398 1.00 87.81 95 HIS A O 1
ATOM 747 N N . GLY A 1 96 ? 4.411 -4.584 -16.669 1.00 85.38 96 GLY A N 1
ATOM 748 C CA . GLY A 1 96 ? 4.100 -3.697 -17.782 1.00 85.38 96 GLY A CA 1
ATOM 749 C C . GLY A 1 96 ? 5.213 -3.678 -18.819 1.00 85.38 96 GLY A C 1
ATOM 750 O O . GLY A 1 96 ? 6.150 -4.478 -18.779 1.00 85.38 96 GLY A O 1
ATOM 751 N N . SER A 1 97 ? 5.110 -2.754 -19.769 1.00 85.38 97 SER A N 1
ATOM 752 C CA . SER A 1 97 ? 6.161 -2.529 -20.755 1.00 85.38 97 SER A CA 1
ATOM 753 C C . SER A 1 97 ? 6.257 -1.059 -21.133 1.00 85.38 97 SER A C 1
ATOM 755 O O . SER A 1 97 ? 5.225 -0.414 -21.316 1.00 85.38 97 SER A O 1
ATOM 757 N N . MET A 1 98 ? 7.474 -0.562 -21.321 1.00 83.50 98 MET A N 1
ATOM 758 C CA . MET A 1 98 ? 7.759 0.763 -21.870 1.00 83.50 98 MET A CA 1
ATOM 759 C C . MET A 1 98 ? 8.558 0.640 -23.168 1.00 83.50 98 MET A C 1
ATOM 761 O O . MET A 1 98 ? 9.290 -0.329 -23.357 1.00 83.50 98 MET A O 1
ATOM 765 N N . VAL A 1 99 ? 8.415 1.611 -24.066 1.00 89.44 99 VAL A N 1
ATOM 766 C CA . VAL A 1 99 ? 9.229 1.705 -25.284 1.00 89.44 99 VAL A CA 1
ATOM 767 C C . VAL A 1 99 ? 10.351 2.702 -25.024 1.00 89.44 99 VAL A C 1
ATOM 769 O O . VAL A 1 99 ? 10.094 3.796 -24.525 1.00 89.44 99 VAL A O 1
ATOM 772 N N . SER A 1 100 ? 11.586 2.308 -25.316 1.00 86.69 100 SER A N 1
ATOM 773 C CA . SER A 1 100 ? 12.779 3.123 -25.116 1.00 86.69 100 SER A CA 1
ATOM 774 C C . SER A 1 100 ? 13.652 3.066 -26.368 1.00 86.69 100 SER A C 1
ATOM 776 O O . SER A 1 100 ? 13.901 1.966 -26.867 1.00 86.69 100 SER A O 1
ATOM 778 N N . PRO A 1 101 ? 14.169 4.204 -26.858 1.00 87.56 101 PRO A N 1
ATOM 779 C CA . PRO A 1 101 ? 15.107 4.204 -27.969 1.00 87.56 101 PRO A CA 1
ATOM 780 C C . PRO A 1 101 ? 16.445 3.605 -27.515 1.00 87.56 101 PRO A C 1
ATOM 782 O O . PRO A 1 101 ? 17.057 4.080 -26.556 1.00 87.56 101 PRO A O 1
ATOM 785 N N . VAL A 1 102 ? 16.903 2.551 -28.189 1.00 85.50 102 VAL A N 1
ATOM 786 C CA . VAL A 1 102 ? 18.183 1.877 -27.931 1.00 85.50 102 VAL A CA 1
ATOM 787 C C . VAL A 1 102 ? 18.900 1.705 -29.266 1.00 85.50 102 VAL A C 1
ATOM 789 O O . VAL A 1 102 ? 18.443 0.977 -30.140 1.00 85.50 102 VAL A O 1
ATOM 792 N N . GLY A 1 103 ? 20.018 2.411 -29.450 1.00 81.94 103 GLY A N 1
ATOM 793 C CA . GLY A 1 103 ? 20.842 2.277 -30.659 1.00 81.94 103 GLY A CA 1
ATOM 794 C C . GLY A 1 103 ? 20.165 2.713 -31.967 1.00 81.94 103 GLY A C 1
ATOM 795 O O . GLY A 1 103 ? 20.486 2.167 -33.015 1.00 81.94 103 GLY A O 1
ATOM 796 N N . GLY A 1 104 ? 19.232 3.672 -31.924 1.00 86.00 104 GLY A N 1
ATOM 797 C CA . GLY A 1 104 ? 18.540 4.187 -33.117 1.00 86.00 104 GLY A CA 1
ATOM 798 C C . GLY A 1 104 ? 17.273 3.422 -33.522 1.00 86.00 104 GLY A C 1
ATOM 799 O O . GLY A 1 104 ? 16.659 3.780 -34.522 1.00 86.00 104 GLY A O 1
ATOM 800 N N . GLY A 1 105 ? 16.860 2.415 -32.746 1.00 84.56 105 GLY A N 1
ATOM 801 C CA . GLY A 1 105 ? 15.565 1.742 -32.876 1.00 84.56 105 GLY A CA 1
ATOM 802 C C . GLY A 1 105 ? 14.785 1.720 -31.560 1.00 84.56 105 GLY A C 1
ATOM 803 O O . GLY A 1 105 ? 15.338 1.991 -30.493 1.00 84.56 105 GLY A O 1
ATOM 804 N N . ASP A 1 106 ? 13.502 1.377 -31.638 1.00 92.38 106 ASP A N 1
ATOM 805 C CA . ASP A 1 106 ? 12.619 1.263 -30.478 1.00 92.38 106 ASP A CA 1
ATOM 806 C C . ASP A 1 106 ? 12.713 -0.134 -29.854 1.00 92.38 106 ASP A C 1
ATOM 808 O O . ASP A 1 106 ? 12.376 -1.141 -30.480 1.00 92.38 106 ASP A O 1
ATOM 812 N N . ALA A 1 107 ? 13.142 -0.205 -28.593 1.00 89.12 107 ALA A N 1
ATOM 813 C CA . ALA A 1 107 ? 13.155 -1.434 -27.810 1.00 89.12 107 ALA A CA 1
ATOM 814 C C . ALA A 1 107 ? 12.025 -1.422 -26.774 1.00 89.12 107 ALA A C 1
ATOM 816 O O . ALA A 1 107 ? 11.824 -0.439 -26.056 1.00 89.12 107 ALA A O 1
ATOM 817 N N . ARG A 1 108 ? 11.297 -2.537 -26.652 1.00 89.75 108 ARG A N 1
ATOM 818 C CA . ARG A 1 108 ? 10.281 -2.720 -25.608 1.00 89.75 108 ARG A CA 1
ATOM 819 C C . ARG A 1 108 ? 10.925 -3.332 -24.363 1.00 89.75 108 ARG A C 1
ATOM 821 O O . ARG A 1 108 ? 11.387 -4.468 -24.393 1.00 89.75 108 ARG A O 1
ATOM 828 N N . LEU A 1 109 ? 10.927 -2.583 -23.268 1.00 86.94 109 LEU A N 1
ATOM 829 C CA . LEU A 1 109 ? 11.485 -2.971 -21.975 1.00 86.94 109 LEU A CA 1
ATOM 830 C C . LEU A 1 109 ? 10.357 -3.350 -21.015 1.00 86.94 109 LEU A C 1
ATOM 832 O O . LEU A 1 109 ? 9.357 -2.638 -20.924 1.00 86.94 109 LEU A O 1
ATOM 836 N N . GLY A 1 110 ? 10.508 -4.460 -20.295 1.00 85.12 110 GLY A N 1
ATOM 837 C CA . GLY A 1 110 ? 9.565 -4.855 -19.249 1.00 85.12 110 GLY A CA 1
ATOM 838 C C . GLY A 1 110 ? 9.660 -3.937 -18.030 1.00 85.12 110 GLY A C 1
ATOM 839 O O . GLY A 1 110 ? 10.752 -3.523 -17.643 1.00 85.12 110 GLY A O 1
ATOM 840 N N . THR A 1 111 ? 8.523 -3.638 -17.408 1.00 85.38 111 THR A N 1
ATOM 841 C CA . THR A 1 111 ? 8.455 -2.918 -16.132 1.00 85.38 111 THR A CA 1
ATOM 842 C C . THR A 1 111 ? 7.856 -3.813 -15.055 1.00 85.38 111 THR A C 1
ATOM 844 O O . THR A 1 111 ? 7.031 -4.684 -15.335 1.00 85.38 111 THR A O 1
ATOM 847 N N . GLN A 1 112 ? 8.296 -3.607 -13.816 1.00 87.06 112 GLN A N 1
ATOM 848 C CA . GLN A 1 112 ? 7.748 -4.257 -12.632 1.00 87.06 112 GLN A CA 1
ATOM 849 C C . GLN A 1 112 ? 7.379 -3.177 -11.626 1.00 87.06 112 GLN A C 1
ATOM 851 O O . GLN A 1 112 ? 8.193 -2.306 -11.313 1.00 87.06 112 GLN A O 1
ATOM 856 N N . THR A 1 113 ? 6.145 -3.219 -11.144 1.00 89.12 113 THR A N 1
ATOM 857 C CA . THR A 1 113 ? 5.623 -2.245 -10.192 1.00 89.12 113 THR A CA 1
ATOM 858 C C . THR A 1 113 ? 5.071 -2.991 -8.984 1.00 89.12 113 THR A C 1
ATOM 860 O O . THR A 1 113 ? 4.053 -3.672 -9.117 1.00 89.12 113 THR A O 1
ATOM 863 N N . PRO A 1 114 ? 5.726 -2.906 -7.816 1.00 91.31 114 PRO A N 1
ATOM 864 C CA . PRO A 1 114 ? 5.242 -3.564 -6.614 1.00 91.31 114 PRO A CA 1
ATOM 865 C C . PRO A 1 114 ? 3.949 -2.899 -6.138 1.00 91.31 114 PRO A C 1
ATOM 867 O O . PRO A 1 114 ? 3.809 -1.673 -6.174 1.00 91.31 114 PRO A O 1
ATOM 870 N N . VAL A 1 115 ? 3.013 -3.719 -5.674 1.00 91.25 115 VAL A N 1
ATOM 871 C CA . VAL A 1 115 ? 1.730 -3.295 -5.122 1.00 91.25 115 VAL A CA 1
ATOM 872 C C . VAL A 1 115 ? 1.506 -4.000 -3.792 1.00 91.25 115 VAL A C 1
ATOM 874 O O . VAL A 1 115 ? 1.726 -5.204 -3.668 1.00 91.25 115 VAL A O 1
ATOM 877 N N . LEU A 1 116 ? 1.058 -3.249 -2.791 1.00 93.94 116 LEU A N 1
ATOM 878 C CA . LEU A 1 116 ? 0.651 -3.779 -1.495 1.00 93.94 116 LEU A CA 1
ATOM 879 C C . LEU A 1 116 ? -0.818 -3.442 -1.273 1.00 93.94 116 LEU A C 1
ATOM 881 O O . LEU A 1 116 ? -1.162 -2.270 -1.162 1.00 93.94 116 LEU A O 1
ATOM 885 N N . SER A 1 117 ? -1.667 -4.461 -1.222 1.00 92.06 117 SER A N 1
ATOM 886 C CA . SER A 1 117 ? -3.106 -4.319 -0.982 1.00 92.06 117 SER A CA 1
ATOM 887 C C . SER A 1 117 ? -3.453 -4.940 0.360 1.00 92.06 117 SER A C 1
ATOM 889 O O . SER A 1 117 ? -2.901 -5.977 0.716 1.00 92.06 117 SER A O 1
ATOM 891 N N . GLY A 1 118 ? -4.372 -4.352 1.108 1.00 92.62 118 GLY A N 1
ATOM 892 C CA . GLY A 1 118 ? -4.804 -4.914 2.376 1.00 92.62 118 GLY A CA 1
ATOM 893 C C . GLY A 1 118 ? -6.143 -4.374 2.832 1.00 92.62 118 GLY A C 1
ATOM 894 O O . GLY A 1 118 ? -6.646 -3.377 2.316 1.00 92.62 118 GLY A O 1
ATOM 895 N N . VAL A 1 119 ? -6.706 -5.062 3.815 1.00 93.00 119 VAL A N 1
ATOM 896 C CA . VAL A 1 119 ? -7.954 -4.704 4.478 1.00 93.00 119 VAL A CA 1
ATOM 897 C C . VAL A 1 119 ? -7.673 -4.619 5.964 1.00 93.00 119 VAL A C 1
ATOM 899 O O . VAL A 1 119 ? -7.051 -5.525 6.522 1.00 93.00 119 VAL A O 1
ATOM 902 N N . PHE A 1 120 ? -8.129 -3.552 6.605 1.00 93.00 120 PHE A N 1
ATOM 903 C CA . PHE A 1 120 ? -7.971 -3.368 8.042 1.00 93.00 120 PHE A CA 1
ATOM 904 C C . PHE A 1 120 ? -9.238 -2.815 8.688 1.00 93.00 120 PHE A C 1
ATOM 906 O O . PHE A 1 120 ? -10.122 -2.279 8.016 1.00 93.00 120 PHE A O 1
ATOM 913 N N . LYS A 1 121 ? -9.319 -2.964 10.009 1.00 92.56 121 LYS A N 1
ATOM 914 C CA . LYS A 1 121 ? -10.419 -2.473 10.839 1.00 92.56 121 LYS A CA 1
ATOM 915 C C . LYS A 1 121 ? -9.861 -1.671 12.010 1.00 92.56 121 LYS A C 1
ATOM 917 O O . LYS A 1 121 ? -8.928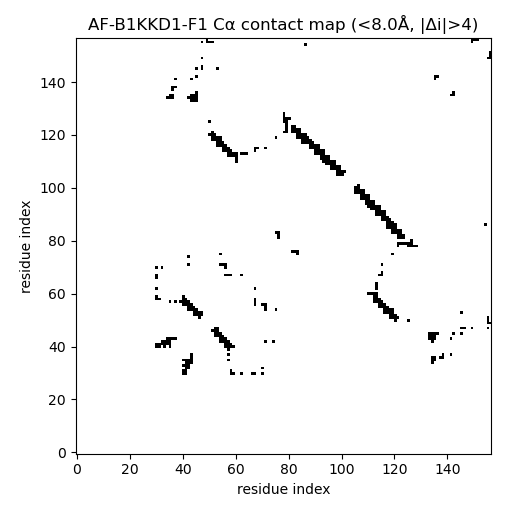 -2.123 12.666 1.00 92.56 121 LYS A O 1
ATOM 922 N N . CYS A 1 122 ? -10.429 -0.500 12.289 1.00 91.44 122 CYS A N 1
ATOM 923 C CA . CYS A 1 122 ? -10.020 0.295 13.448 1.00 91.44 122 CYS A CA 1
ATOM 924 C C . CYS A 1 122 ? -10.466 -0.367 14.758 1.00 91.44 122 CYS A C 1
ATOM 926 O O . CYS A 1 122 ? -11.612 -0.807 14.870 1.00 91.44 122 CYS A O 1
ATOM 928 N N . MET A 1 123 ? -9.595 -0.374 15.771 1.00 88.25 123 MET A N 1
ATOM 929 C CA . MET A 1 123 ? -9.919 -0.929 17.093 1.00 88.25 123 MET A CA 1
ATOM 930 C C . MET A 1 123 ? -10.755 0.037 17.950 1.00 88.25 123 MET A C 1
ATOM 932 O O . MET A 1 123 ? -11.584 -0.402 18.741 1.00 88.25 123 MET A O 1
ATOM 936 N N . GLY A 1 124 ? -10.565 1.352 17.784 1.00 80.31 124 GLY A N 1
ATOM 937 C CA . GLY A 1 124 ? -11.230 2.404 18.569 1.00 80.31 124 GLY A CA 1
ATOM 938 C C . GLY A 1 124 ? -12.299 3.206 17.819 1.00 80.31 124 GLY A C 1
ATOM 939 O O . GLY A 1 124 ? -12.642 4.300 18.257 1.00 80.31 124 GLY A O 1
ATOM 940 N N . GLY A 1 125 ? -12.807 2.692 16.694 1.00 74.75 125 GLY A N 1
ATOM 941 C CA . GLY A 1 125 ? -13.693 3.429 15.785 1.00 74.75 125 GLY A CA 1
ATOM 942 C C . GLY A 1 125 ? -12.933 4.190 14.695 1.00 74.75 125 GLY A C 1
ATOM 943 O O . GLY A 1 125 ? -11.713 4.329 14.751 1.00 74.75 125 GLY A O 1
ATOM 944 N N . ILE A 1 126 ? -13.661 4.623 13.665 1.00 75.00 126 ILE A N 1
ATOM 945 C CA . ILE A 1 126 ? -1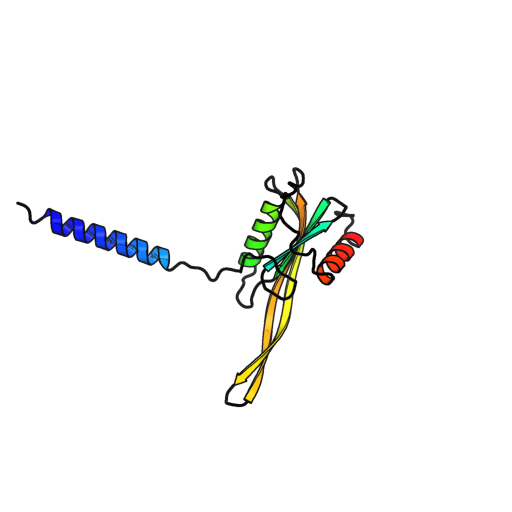3.096 5.356 12.529 1.00 75.00 126 ILE A CA 1
ATOM 946 C C . ILE A 1 126 ? -13.156 6.847 12.850 1.00 75.00 126 ILE A C 1
ATOM 948 O O . ILE A 1 126 ? -14.251 7.393 13.010 1.00 75.00 126 ILE A O 1
ATOM 952 N N . GLU A 1 127 ? -12.009 7.523 12.897 1.00 68.00 127 GLU A N 1
ATOM 953 C CA . GLU A 1 127 ? -12.019 8.982 12.829 1.00 68.00 127 GLU A CA 1
ATOM 954 C C . GLU A 1 127 ? -12.254 9.376 11.376 1.00 68.00 127 GLU A C 1
ATOM 956 O O . GLU A 1 127 ? -11.393 9.240 10.508 1.00 68.00 127 GLU A O 1
ATOM 961 N N . HIS A 1 128 ? -13.473 9.828 11.089 1.00 56.66 128 HIS A N 1
ATOM 962 C CA . HIS A 1 128 ? -13.785 10.396 9.791 1.00 56.66 128 HIS A CA 1
ATOM 963 C C . HIS A 1 128 ? -12.957 11.679 9.655 1.00 56.66 128 HIS A C 1
ATOM 965 O O . HIS A 1 128 ? -13.298 12.707 10.242 1.00 56.66 128 HIS A O 1
ATOM 971 N N . ILE A 1 129 ? -11.852 11.626 8.906 1.00 56.09 129 ILE A N 1
ATOM 972 C CA . ILE A 1 129 ? -11.072 12.818 8.572 1.00 56.09 129 ILE A CA 1
ATOM 973 C C . ILE A 1 129 ? -11.976 13.680 7.687 1.00 56.09 129 ILE A C 1
ATOM 975 O O . ILE A 1 129 ? -12.102 13.463 6.480 1.00 56.09 129 ILE A O 1
ATOM 979 N N . SER A 1 130 ? -12.688 14.617 8.310 1.00 39.12 130 SER A N 1
ATOM 980 C CA . SER A 1 130 ? -13.596 15.544 7.642 1.00 39.12 130 SER A CA 1
ATOM 981 C C . SER A 1 130 ? -12.785 16.366 6.637 1.00 39.12 130 SER A C 1
ATOM 983 O O . SER A 1 130 ? -12.021 17.249 7.021 1.00 39.12 130 SER A O 1
ATOM 985 N N . GLY A 1 131 ? -12.872 16.001 5.353 1.00 47.84 131 GLY A N 1
ATOM 986 C CA . GLY A 1 131 ? -12.125 16.630 4.259 1.00 47.84 131 GLY A CA 1
ATOM 987 C C . GLY A 1 131 ? -11.119 15.739 3.520 1.00 47.84 131 GLY A C 1
ATOM 988 O O . GLY A 1 131 ? -10.625 16.167 2.477 1.00 47.84 131 GLY A O 1
ATOM 989 N N . SER A 1 132 ? -10.827 14.509 3.969 1.00 50.72 132 SER A N 1
ATOM 990 C CA . SER A 1 132 ? -10.078 13.565 3.128 1.00 50.72 132 SER A CA 1
ATOM 991 C C . SER A 1 132 ? -11.040 12.886 2.155 1.00 50.72 132 SER A C 1
ATOM 993 O O . SER A 1 132 ? -11.716 11.919 2.506 1.00 50.72 132 SER A O 1
ATOM 995 N N . VAL A 1 133 ? -11.120 13.412 0.935 1.00 55.09 133 VAL A N 1
ATOM 996 C CA . VAL A 1 133 ? -11.713 12.698 -0.204 1.00 55.09 133 VAL A CA 1
ATOM 997 C C . VAL A 1 133 ? -11.035 11.329 -0.262 1.00 55.09 133 VAL A C 1
ATOM 999 O O . VAL A 1 133 ? -9.802 11.266 -0.286 1.00 55.09 133 VAL A O 1
ATOM 1002 N N . GLN A 1 134 ? -11.815 10.247 -0.205 1.00 66.75 134 GLN A N 1
ATOM 1003 C CA . GLN A 1 134 ? -11.283 8.896 -0.386 1.00 66.75 134 GLN A CA 1
ATOM 1004 C C . GLN A 1 134 ? -10.443 8.899 -1.662 1.00 66.75 134 GLN A C 1
ATOM 1006 O O . GLN A 1 134 ? -10.915 9.337 -2.714 1.00 66.75 134 GLN A O 1
ATOM 1011 N N . ALA A 1 135 ? -9.195 8.432 -1.599 1.00 66.75 135 ALA A N 1
ATOM 1012 C CA . ALA A 1 135 ? -8.292 8.537 -2.747 1.00 66.75 135 ALA A CA 1
ATOM 1013 C C . ALA A 1 135 ? -8.822 7.765 -3.969 1.00 66.75 135 ALA A C 1
ATOM 1015 O O . ALA A 1 135 ? -8.423 8.021 -5.103 1.00 66.75 135 ALA A O 1
ATOM 1016 N N . SER A 1 136 ? -9.747 6.834 -3.733 1.00 69.69 136 SER A N 1
ATOM 1017 C CA . SER A 1 136 ? -10.348 5.972 -4.739 1.00 69.69 136 SER A CA 1
ATOM 1018 C C . SER A 1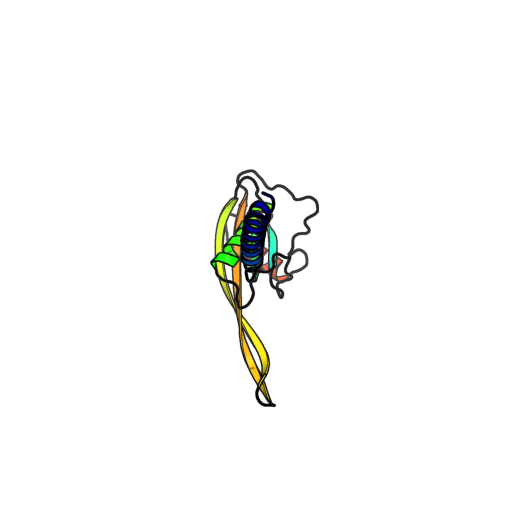 136 ? -11.715 6.409 -5.268 1.00 69.69 136 SER A C 1
ATOM 1020 O O . SER A 1 136 ? -12.238 5.725 -6.145 1.00 69.69 136 SER A O 1
ATOM 1022 N N . GLU A 1 137 ? -12.297 7.527 -4.811 1.00 65.25 137 GLU A N 1
ATOM 1023 C CA . GLU A 1 137 ? -13.694 7.888 -5.134 1.00 65.25 137 GLU A CA 1
ATOM 1024 C C . GLU A 1 137 ? -13.956 8.025 -6.653 1.00 65.25 137 GLU A C 1
ATOM 1026 O O . GLU A 1 137 ? -15.087 7.919 -7.124 1.00 65.25 137 GLU A O 1
ATOM 1031 N N . GLN A 1 138 ? -12.895 8.191 -7.451 1.00 66.44 138 GLN A N 1
ATOM 1032 C CA . GLN A 1 138 ? -12.950 8.300 -8.912 1.00 66.44 138 GLN A CA 1
ATOM 1033 C C . GLN A 1 138 ? -12.453 7.048 -9.665 1.00 66.44 138 GLN A C 1
ATOM 1035 O O . GLN A 1 138 ? -12.592 6.982 -10.889 1.00 66.44 138 GLN A O 1
ATOM 1040 N N . ASP A 1 139 ? -11.896 6.040 -8.983 1.00 78.88 139 ASP A N 1
ATOM 1041 C CA . ASP A 1 139 ? -11.373 4.821 -9.612 1.00 78.88 139 ASP A CA 1
ATOM 1042 C C . ASP A 1 139 ? -12.368 3.657 -9.501 1.00 78.88 139 ASP A C 1
ATOM 1044 O O . ASP A 1 139 ? -12.368 2.872 -8.551 1.00 78.88 139 ASP A O 1
ATOM 1048 N N . ARG A 1 140 ? -13.195 3.498 -10.541 1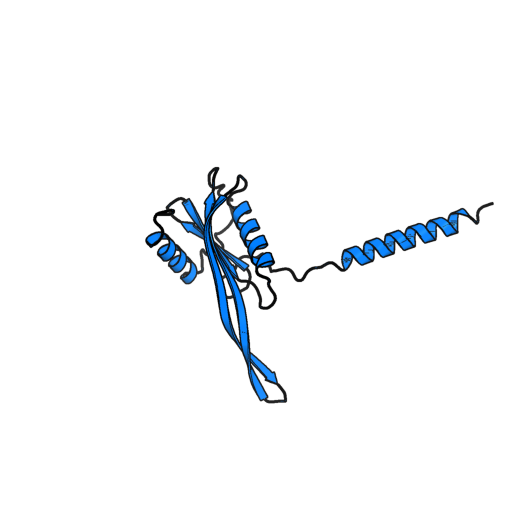.00 79.75 140 ARG A N 1
ATOM 1049 C CA . ARG A 1 140 ? -14.186 2.411 -10.622 1.00 79.75 140 ARG A CA 1
ATOM 1050 C C . ARG A 1 140 ? -13.583 1.014 -10.478 1.00 79.75 140 ARG A C 1
ATOM 1052 O O . ARG A 1 140 ? -14.266 0.130 -9.973 1.00 79.75 140 ARG A O 1
ATOM 1059 N N . LYS A 1 141 ? -12.342 0.787 -10.930 1.00 83.25 141 LYS A N 1
ATOM 1060 C CA . LYS A 1 141 ? -11.713 -0.539 -10.818 1.00 83.25 141 LYS A CA 1
ATOM 1061 C C . LYS A 1 141 ? -11.377 -0.849 -9.369 1.00 83.25 141 LYS A C 1
ATOM 1063 O O . LYS A 1 141 ? -11.570 -1.978 -8.932 1.00 83.25 141 LYS A O 1
ATOM 1068 N N . PHE A 1 142 ? -10.916 0.158 -8.634 1.00 84.12 142 PHE A N 1
ATOM 1069 C CA . PHE A 1 142 ? -10.653 0.021 -7.211 1.00 84.12 142 PHE A CA 1
ATOM 1070 C C . PHE A 1 142 ? -11.939 -0.194 -6.413 1.00 84.12 142 PHE A C 1
ATOM 1072 O O . PHE A 1 142 ? -11.987 -1.070 -5.556 1.00 84.12 142 PHE A O 1
ATOM 1079 N N . ILE A 1 143 ? -13.002 0.548 -6.734 1.00 81.81 143 ILE A N 1
ATOM 1080 C CA . ILE A 1 143 ? -14.312 0.368 -6.096 1.00 81.81 143 ILE A CA 1
ATOM 1081 C C . ILE A 1 143 ? -14.843 -1.052 -6.341 1.00 81.81 143 ILE A C 1
ATOM 1083 O O . ILE A 1 143 ? -15.327 -1.691 -5.410 1.00 81.81 143 ILE A O 1
ATOM 1087 N N . GLN A 1 144 ? -14.702 -1.579 -7.563 1.00 84.94 144 GLN A N 1
ATOM 1088 C CA . GLN A 1 144 ? -15.087 -2.958 -7.871 1.00 84.94 144 GLN A CA 1
ATOM 1089 C C . GLN A 1 144 ? -14.261 -3.969 -7.065 1.00 84.94 144 GLN A C 1
ATOM 1091 O O . GLN A 1 144 ? -14.831 -4.865 -6.457 1.00 84.94 144 GLN A O 1
ATOM 1096 N N . LEU A 1 145 ? -12.937 -3.787 -6.990 1.00 82.88 145 LEU A N 1
ATOM 1097 C CA . LEU A 1 145 ? -12.066 -4.622 -6.159 1.00 82.88 145 LEU A CA 1
ATOM 1098 C C . LEU A 1 145 ? -12.501 -4.595 -4.687 1.00 82.88 145 LEU A C 1
ATOM 1100 O O . LEU A 1 145 ? -12.554 -5.637 -4.041 1.00 82.88 145 LEU A O 1
ATOM 1104 N N . ALA A 1 146 ? -12.819 -3.415 -4.154 1.00 82.94 146 ALA A N 1
ATOM 1105 C CA . ALA A 1 146 ? -13.287 -3.272 -2.784 1.00 82.94 146 ALA A CA 1
ATOM 1106 C C . ALA A 1 146 ? -14.625 -4.003 -2.565 1.00 82.94 146 ALA A C 1
ATOM 1108 O O . ALA A 1 146 ? -14.781 -4.696 -1.559 1.00 82.94 146 ALA A O 1
ATOM 1109 N N . ALA A 1 147 ? -15.555 -3.915 -3.520 1.00 82.25 147 ALA A N 1
ATOM 1110 C CA . ALA A 1 147 ? -16.819 -4.648 -3.487 1.00 82.25 147 ALA A CA 1
ATOM 1111 C C . ALA A 1 147 ? -16.615 -6.173 -3.549 1.00 82.25 147 ALA A C 1
ATOM 1113 O O . ALA A 1 147 ? -17.236 -6.903 -2.778 1.00 82.25 147 ALA A O 1
ATOM 1114 N N . ASP A 1 148 ? -15.707 -6.653 -4.398 1.00 84.44 148 ASP A N 1
ATOM 1115 C CA . ASP A 1 148 ? -15.389 -8.078 -4.517 1.00 84.44 148 ASP A CA 1
ATOM 1116 C C . ASP A 1 148 ? -14.712 -8.604 -3.237 1.00 84.44 148 ASP A C 1
ATOM 1118 O O . ASP A 1 148 ? -14.987 -9.712 -2.771 1.00 84.44 148 ASP A O 1
ATOM 1122 N N . ILE A 1 149 ? -13.833 -7.807 -2.623 1.00 80.31 149 ILE A N 1
ATOM 1123 C CA . ILE A 1 149 ? -13.228 -8.126 -1.324 1.00 80.31 149 ILE A CA 1
ATOM 1124 C C . ILE A 1 149 ? -14.307 -8.227 -0.246 1.00 80.31 149 ILE A C 1
ATOM 1126 O O . ILE A 1 149 ? -14.252 -9.149 0.570 1.00 80.31 149 ILE A O 1
ATOM 1130 N N . TRP A 1 150 ? -15.275 -7.306 -0.250 1.00 78.19 150 TRP A N 1
ATOM 1131 C CA . TRP A 1 150 ? -16.392 -7.304 0.690 1.00 78.19 150 TRP A CA 1
ATOM 1132 C C . TRP A 1 150 ? -17.260 -8.554 0.543 1.00 78.19 150 TRP A C 1
ATOM 1134 O O . TRP A 1 150 ? -17.514 -9.228 1.538 1.00 78.19 150 TRP A O 1
ATOM 1144 N N . SER A 1 151 ? -17.641 -8.930 -0.682 1.00 78.44 151 SER A N 1
ATOM 1145 C CA . SER A 1 151 ? -18.489 -10.107 -0.906 1.00 78.44 151 SER A CA 1
ATOM 1146 C C . SER A 1 151 ? -17.825 -11.428 -0.508 1.00 78.44 151 SER A C 1
ATOM 1148 O O . SER A 1 151 ? -18.519 -12.402 -0.232 1.00 78.44 151 SER A O 1
ATOM 1150 N N . ASN A 1 152 ? -16.489 -11.477 -0.492 1.00 77.69 152 ASN A N 1
ATOM 1151 C CA . ASN A 1 152 ? -15.726 -12.706 -0.272 1.00 77.69 152 ASN A CA 1
ATOM 1152 C C . ASN A 1 152 ? -15.087 -12.822 1.124 1.00 77.69 152 ASN A C 1
ATOM 1154 O O . ASN A 1 152 ? -14.544 -13.881 1.440 1.00 77.69 152 ASN A O 1
ATOM 1158 N N . ASN A 1 153 ? -15.134 -11.783 1.969 1.00 71.06 153 ASN A N 1
ATOM 1159 C CA . ASN A 1 153 ? -14.546 -11.816 3.313 1.00 71.06 153 ASN A CA 1
ATOM 1160 C C . ASN A 1 153 ? -15.602 -11.638 4.413 1.00 71.06 153 ASN A C 1
ATOM 1162 O O . ASN A 1 153 ? -15.974 -10.503 4.710 1.00 71.06 153 ASN A O 1
ATOM 1166 N N . PRO A 1 154 ? -16.010 -12.716 5.110 1.00 65.25 154 PRO A N 1
ATOM 1167 C CA . PRO A 1 154 ? -17.006 -12.633 6.183 1.00 65.25 154 PRO A CA 1
ATOM 1168 C C . PRO A 1 154 ? -16.514 -11.850 7.410 1.00 65.25 154 PRO A C 1
ATOM 1170 O O . PRO A 1 154 ? -17.312 -11.392 8.214 1.00 65.25 154 PRO A O 1
ATOM 1173 N N . SER A 1 155 ? -15.202 -11.658 7.564 1.00 68.56 155 SER A N 1
ATOM 1174 C CA . SER A 1 155 ? -14.611 -10.806 8.608 1.00 68.56 155 SER A CA 1
ATOM 1175 C C . SER A 1 155 ? -14.891 -9.311 8.408 1.00 68.56 155 SER A C 1
ATOM 1177 O O . SER A 1 155 ? -14.772 -8.531 9.354 1.00 68.56 155 SER A O 1
ATOM 1179 N N . CYS A 1 156 ? -15.269 -8.924 7.190 1.00 66.81 156 CYS A N 1
ATOM 1180 C CA . CYS A 1 156 ? -15.656 -7.575 6.801 1.00 66.81 156 CYS A CA 1
ATOM 1181 C C . CYS A 1 156 ? -17.038 -7.546 6.130 1.00 66.81 156 CYS A C 1
ATOM 1183 O O . CYS A 1 156 ? -17.341 -6.554 5.475 1.00 66.81 156 CYS A O 1
ATOM 1185 N N . GLY A 1 157 ? -17.837 -8.610 6.253 1.00 53.75 157 GLY A N 1
ATOM 1186 C CA . GLY A 1 157 ? -19.141 -8.807 5.613 1.00 53.75 157 GLY A CA 1
ATOM 1187 C C . GLY A 1 157 ? -20.287 -8.699 6.597 1.00 53.75 157 GLY A C 1
ATOM 1188 O O . GLY A 1 157 ? -20.148 -9.261 7.704 1.00 53.75 157 GLY A O 1
#

Nearest PDB structures (foldseek):
  8g4s-assembly1_U  TM=3.168E-01  e=1.820E-01  Giardia duodenalis assemblage A
  7zhg-assembly1_L  TM=3.673E-01  e=4.801E-01  Pyrococcus abyssi GE5
  6rm3-assembly1_SU0  TM=2.850E-01  e=2.563E-01  Vairimorpha necatrix
  6xu8-assembly1_AU  TM=3.102E-01  e=5.381E-01  Drosophila melanogaster
  8p9a-assembly1_V  TM=3.000E-01  e=1.503E+00  Saccharomyces cerevisiae

Radius of gyration: 23.18 Å; Cα contacts (8 Å, |Δi|>4): 243; chains: 1; bounding box: 68×50×57 Å

Secondary structure (DSSP, 8-state):
--SSHHHHHHHHHHHHHHHHHHHTT--------SB--SSSSEEEEEE-TTSEEEEEEE--TT--HHHHHHHHHHHHHHH-TT-EEEEEEEEEEEEEEEEEEETTEEEEEEEEEEEEEEEEEESS-----TT---TTTT-HHHHHHHHHHHHH-GGG-

Solvent-accessible surface area (backbone atoms only — not comparable to full-atom values): 9099 Å² total; per-residue (Å²): 144,74,75,69,66,63,58,54,52,52,51,51,51,52,52,53,52,50,54,55,55,58,62,69,71,67,75,65,92,70,74,64,93,42,71,14,75,87,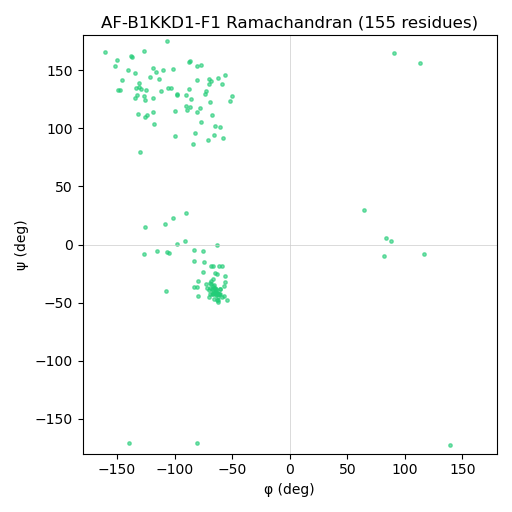79,49,54,12,33,30,34,47,78,45,96,68,64,28,34,38,40,35,33,35,42,47,77,82,54,46,76,65,58,53,49,51,56,47,49,51,54,52,37,69,45,12,80,81,36,64,47,78,76,45,76,48,78,48,70,51,74,50,72,48,80,44,82,54,95,91,42,82,39,81,41,81,41,55,29,40,33,44,37,34,31,33,33,45,73,74,52,75,62,77,61,88,82,65,72,54,42,29,82,83,30,67,70,57,52,49,51,49,50,54,52,36,78,73,31,73,95,47,88

pLDDT: mean 79.26, std 14.09, range [39.12, 94.88]

Sequenc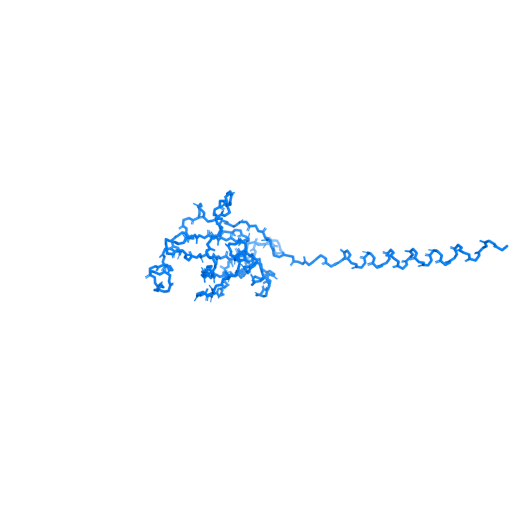e (157 aa):
MLGFKAKEMRRLFYVVTKLALFAALLTGCSVAYQPSNGVKEGYQDFMLPSGCIVLTYVGNGRATASALQEVWQRRATEWCPTGFDIVSMNRDIRHGSMVSPVGGGDARLGTQTPVLSGVFKCMGGIEHISGSVQASEQDRKFIQLAADIWSNNPSCG